Protein AF-A0A0V0GYQ1-F1 (afdb_monomer)

Mean predicted aligned error: 18.3 Å

Foldseek 3Di:
DDDDDDDDDDDDPPDPPPCPVVVVVVVVVVVVVVVVVVVVVVVVVVVVVVVVVVVVVVVVVVVVVVVVLVVVLVVVLVVLVVVLVVFDPPDPSVVSVVLNPDRDDPVSVVVVLVSCCVGPVVVNVVVVD

Sequence (129 aa):
MPLVQIANGGDPPCHPCSDCGGCIHNQFLESELEKWYQNRVLEDELHARDITIKDLRFTTEMLRLQREIERKDKELAYLVTELAKYMPCEIDKKELAEIAKGPFTKEYTKQVDEIVKKHFPEIASFMKS

pLDDT: mean 71.88, std 16.13, range [33.91, 95.25]

Secondary structure (DSSP, 8-state):
-----------------TTHHHHHHHHHHHHHHHHHHHHHHHHHHHHHHHHHHHHHHHHHHHHHHHHHHHHHHHHHHHHHHHHHHSS-TTS-HHHHHHHTTS---HHHHHHHHHHHHH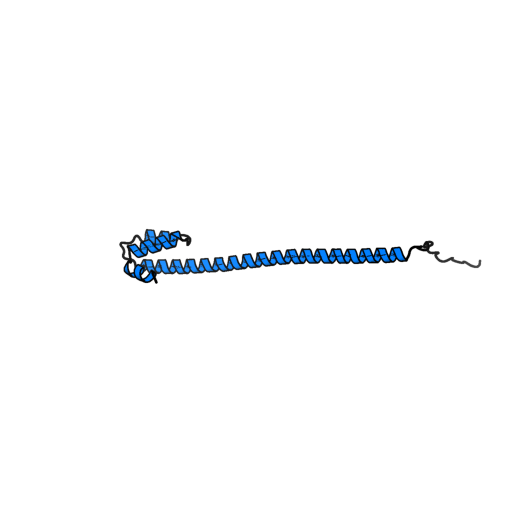H-HHHHHHTT-

Solvent-accessible surface area (backbone atoms only — not comparable to full-atom values): 7751 Å² total; per-residue (Å²): 136,88,80,90,79,83,81,72,86,76,73,77,84,75,70,79,66,92,48,60,67,58,55,53,51,51,55,48,52,52,51,52,49,50,50,52,51,54,52,50,53,52,52,53,52,50,51,54,50,52,53,52,52,52,53,52,51,53,53,51,50,51,53,53,50,50,55,50,50,56,52,51,53,52,52,47,45,49,51,54,55,55,52,60,70,76,50,64,90,88,54,63,65,64,62,55,55,56,54,65,71,54,78,94,42,79,66,50,57,50,54,53,51,49,51,40,42,74,74,36,54,75,61,46,62,64,71,75,113

Structure (mmCIF, N/CA/C/O backbone):
data_AF-A0A0V0GYQ1-F1
#
_entry.id   AF-A0A0V0GYQ1-F1
#
loop_
_atom_site.group_PDB
_atom_site.id
_atom_site.type_symbol
_atom_site.label_atom_id
_atom_site.label_alt_id
_atom_site.label_comp_id
_atom_site.label_asym_id
_atom_site.label_entity_id
_atom_site.label_seq_id
_atom_site.pdbx_PDB_ins_code
_atom_site.Cartn_x
_atom_site.Cartn_y
_atom_site.Cartn_z
_atom_site.occupancy
_atom_site.B_iso_or_equiv
_atom_site.auth_seq_id
_atom_site.auth_comp_id
_atom_site.auth_asym_id
_atom_site.auth_atom_id
_atom_site.pdbx_PDB_model_num
ATOM 1 N N . MET A 1 1 ? 84.607 16.576 -49.763 1.00 44.72 1 MET A N 1
ATOM 2 C CA . MET A 1 1 ? 83.529 17.499 -49.325 1.00 44.72 1 MET A CA 1
ATOM 3 C C . MET A 1 1 ? 83.408 18.580 -50.387 1.00 44.72 1 MET A C 1
ATOM 5 O O . MET A 1 1 ? 84.482 18.997 -50.811 1.00 44.72 1 MET A O 1
ATOM 9 N N . PRO A 1 2 ? 82.221 19.012 -50.865 1.00 43.97 2 PRO A N 1
ATOM 10 C CA . PRO A 1 2 ? 80.864 19.044 -50.265 1.00 43.97 2 PRO A CA 1
ATOM 11 C C . PRO A 1 2 ? 79.860 18.170 -51.076 1.00 43.97 2 PRO A C 1
ATOM 13 O O . PRO A 1 2 ? 80.302 17.503 -51.999 1.00 43.97 2 PRO A O 1
ATOM 16 N N . LEU A 1 3 ? 78.544 18.049 -50.860 1.00 34.84 3 LEU A N 1
ATOM 17 C CA . LEU A 1 3 ? 77.549 18.541 -49.898 1.00 34.84 3 LEU A CA 1
ATOM 18 C C . LEU A 1 3 ? 76.420 17.486 -49.878 1.00 34.84 3 LEU A C 1
ATOM 20 O O . LEU A 1 3 ? 76.067 16.915 -50.907 1.00 34.84 3 LEU A O 1
ATOM 24 N N . VAL A 1 4 ? 75.880 17.237 -48.693 1.00 44.91 4 VAL A N 1
ATOM 25 C CA . VAL A 1 4 ? 74.763 16.334 -48.409 1.00 44.91 4 VAL A CA 1
ATOM 26 C C . VAL A 1 4 ? 73.468 16.858 -49.049 1.00 44.91 4 VAL A C 1
ATOM 28 O O . VAL A 1 4 ? 73.110 18.011 -48.828 1.00 44.91 4 VAL A O 1
ATOM 31 N N . GLN A 1 5 ? 72.731 16.004 -49.768 1.00 40.34 5 GLN A N 1
ATOM 32 C CA . GLN A 1 5 ? 71.291 16.176 -49.993 1.00 40.34 5 GLN A CA 1
ATOM 33 C C . GLN A 1 5 ? 70.552 15.069 -49.240 1.00 40.34 5 GLN A C 1
ATOM 35 O O . GLN A 1 5 ? 70.568 13.904 -49.628 1.00 40.34 5 GLN A O 1
ATOM 40 N N . ILE A 1 6 ? 69.938 15.456 -48.124 1.00 43.62 6 ILE A N 1
ATOM 41 C CA . ILE A 1 6 ? 68.944 14.660 -47.407 1.00 43.62 6 ILE A CA 1
ATOM 42 C C . ILE A 1 6 ? 67.667 14.727 -48.248 1.00 43.62 6 ILE A C 1
ATOM 44 O O . ILE A 1 6 ? 67.037 15.781 -48.339 1.00 43.62 6 ILE A O 1
ATOM 48 N N . ALA A 1 7 ? 67.314 13.619 -48.898 1.00 41.41 7 ALA A N 1
ATOM 49 C CA . ALA A 1 7 ? 65.988 13.452 -49.471 1.00 41.41 7 ALA A CA 1
ATOM 50 C C . ALA A 1 7 ? 65.012 13.195 -48.317 1.00 41.41 7 ALA A C 1
ATOM 52 O O . ALA A 1 7 ? 65.074 12.167 -47.642 1.00 41.41 7 ALA A O 1
ATOM 53 N N . ASN A 1 8 ? 64.182 14.203 -48.060 1.00 40.09 8 ASN A N 1
ATOM 54 C CA . ASN A 1 8 ? 63.099 14.184 -47.090 1.00 40.09 8 ASN A CA 1
ATOM 55 C C . ASN A 1 8 ? 62.117 13.037 -47.354 1.00 40.09 8 ASN A C 1
ATOM 57 O O . ASN A 1 8 ? 61.961 12.588 -48.490 1.00 40.09 8 ASN A O 1
ATOM 61 N N . GLY A 1 9 ? 61.464 12.608 -46.271 1.00 41.94 9 GLY A N 1
ATOM 62 C CA . GLY A 1 9 ? 60.480 11.535 -46.220 1.00 41.94 9 GLY A CA 1
ATOM 63 C C . GLY A 1 9 ? 59.507 11.548 -47.393 1.00 41.94 9 GLY A C 1
ATOM 64 O O . GLY A 1 9 ? 58.750 12.496 -47.582 1.00 41.94 9 GLY A O 1
ATOM 65 N N . GLY A 1 10 ? 59.541 10.468 -48.167 1.00 33.91 10 GLY A N 1
ATOM 66 C CA . GLY A 1 10 ? 58.423 10.085 -49.008 1.00 33.91 10 GLY A CA 1
ATOM 67 C C . GLY A 1 10 ? 57.434 9.338 -48.131 1.00 33.91 10 GLY A C 1
ATOM 68 O O . GLY A 1 10 ? 57.748 8.244 -47.659 1.00 33.91 10 GLY A O 1
ATOM 69 N N . ASP A 1 11 ? 56.274 9.946 -47.898 1.00 48.91 11 ASP A N 1
ATOM 70 C CA . ASP A 1 11 ? 55.076 9.246 -47.445 1.00 48.91 11 ASP A CA 1
ATOM 71 C C . ASP A 1 11 ? 54.916 7.919 -48.213 1.00 48.91 11 ASP A C 1
ATOM 73 O O . ASP A 1 11 ? 55.248 7.857 -49.407 1.00 48.91 11 ASP A O 1
ATOM 77 N N . PRO A 1 12 ? 54.408 6.845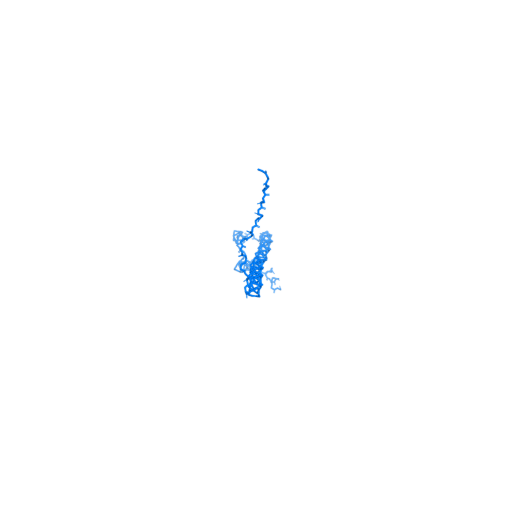 -47.576 1.00 53.00 12 PRO A N 1
ATOM 78 C CA . PRO A 1 12 ? 54.041 5.659 -48.330 1.00 53.00 12 PRO A CA 1
ATOM 79 C C . PRO A 1 12 ? 53.043 6.089 -49.411 1.00 53.00 12 PRO A C 1
ATOM 81 O O . PRO A 1 12 ? 52.172 6.911 -49.118 1.00 53.00 12 PRO A O 1
ATOM 84 N N . PRO A 1 13 ? 53.147 5.568 -50.647 1.00 51.66 13 PRO A N 1
ATOM 85 C CA . PRO A 1 13 ? 52.237 5.936 -51.714 1.00 51.66 13 PRO A CA 1
ATOM 86 C C . PRO A 1 13 ? 50.821 5.576 -51.273 1.00 51.66 13 PRO A C 1
ATOM 88 O O . PRO A 1 13 ? 50.424 4.411 -51.265 1.00 51.66 13 PRO A O 1
ATOM 91 N N . CYS A 1 14 ? 50.067 6.593 -50.871 1.00 46.91 14 CYS A N 1
ATOM 92 C CA . CYS A 1 14 ? 48.635 6.523 -50.711 1.00 46.91 14 CYS A CA 1
ATOM 93 C C . CYS A 1 14 ? 48.088 6.157 -52.088 1.00 46.91 14 CYS A C 1
ATOM 95 O O . CYS A 1 14 ? 48.064 6.973 -53.010 1.00 46.91 14 CYS A O 1
ATOM 97 N N . HIS A 1 15 ? 47.728 4.881 -52.255 1.00 47.84 15 HIS A N 1
ATOM 98 C CA . HIS A 1 15 ? 46.965 4.443 -53.410 1.00 47.84 15 HIS A CA 1
ATOM 99 C C . HIS A 1 15 ? 45.798 5.419 -53.589 1.00 47.84 15 HIS A C 1
ATOM 101 O O . HIS A 1 15 ? 45.116 5.714 -52.601 1.00 47.84 15 HIS A O 1
ATOM 107 N N . PRO A 1 16 ? 45.575 5.959 -54.801 1.00 49.53 16 PRO A N 1
ATOM 108 C CA . PRO A 1 16 ? 44.418 6.796 -55.038 1.00 49.53 16 PRO A CA 1
ATOM 109 C C . PRO A 1 16 ? 43.211 5.920 -54.731 1.00 49.53 16 PRO A C 1
ATOM 111 O O . PRO A 1 16 ? 42.983 4.908 -55.395 1.00 49.53 16 PRO A O 1
ATOM 114 N N . CYS A 1 17 ? 42.506 6.254 -53.653 1.00 55.12 17 CYS A N 1
ATOM 115 C CA . CYS A 1 17 ? 41.284 5.577 -53.277 1.00 55.12 17 CYS A CA 1
ATOM 116 C C . CYS A 1 17 ? 40.325 5.803 -54.448 1.00 55.12 17 CYS A C 1
ATOM 118 O O . CYS A 1 17 ? 39.765 6.883 -54.591 1.00 55.12 17 CYS A O 1
ATOM 120 N N . SER A 1 18 ? 40.201 4.824 -55.347 1.00 53.03 18 SER A N 1
ATOM 121 C CA . SER A 1 18 ? 39.389 4.931 -56.566 1.00 53.03 18 SER A CA 1
ATOM 122 C C . SER A 1 18 ? 37.885 4.985 -56.259 1.00 53.03 18 SER A C 1
ATOM 124 O O . SER A 1 18 ? 37.072 4.937 -57.178 1.00 53.03 18 SER A O 1
ATOM 126 N N . ASP A 1 19 ? 37.525 5.074 -54.976 1.00 55.84 19 ASP A N 1
ATOM 127 C CA . ASP A 1 19 ? 36.165 5.023 -54.470 1.00 55.84 19 ASP A CA 1
ATOM 128 C C . ASP A 1 19 ? 35.986 5.923 -53.229 1.00 55.84 19 ASP A C 1
ATOM 130 O O . ASP A 1 19 ? 35.411 5.538 -52.208 1.00 55.84 19 ASP A O 1
ATOM 134 N N . CYS A 1 20 ? 36.498 7.161 -53.296 1.00 55.72 20 CYS A N 1
ATOM 135 C CA . CYS A 1 20 ? 36.325 8.172 -52.240 1.00 55.72 20 CYS A CA 1
ATOM 136 C C . CYS A 1 20 ? 34.847 8.342 -51.830 1.00 55.72 20 CYS A C 1
ATOM 138 O O . CYS A 1 20 ? 34.553 8.625 -50.670 1.00 55.72 20 CYS A O 1
ATOM 140 N N . GLY A 1 21 ? 33.921 8.159 -52.783 1.00 56.16 21 GLY A N 1
ATOM 141 C CA . GLY A 1 21 ? 32.476 8.188 -52.552 1.00 56.16 21 GLY A CA 1
ATOM 142 C C . GLY A 1 21 ? 31.980 7.021 -51.694 1.00 56.16 21 GLY A C 1
ATOM 143 O O . GLY A 1 21 ? 31.189 7.245 -50.781 1.00 56.16 21 GLY A O 1
ATOM 144 N N . GLY A 1 22 ? 32.496 5.807 -51.918 1.00 57.41 22 GLY A N 1
ATOM 145 C CA . GLY A 1 22 ? 32.216 4.636 -51.083 1.00 57.41 22 GL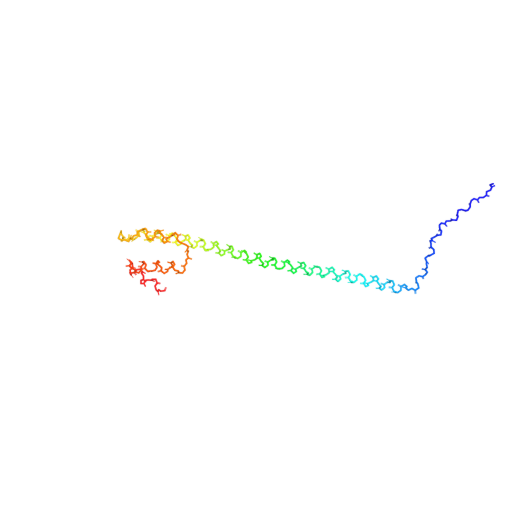Y A CA 1
ATOM 146 C C . GLY A 1 22 ? 32.749 4.775 -49.653 1.00 57.41 22 GLY A C 1
ATOM 147 O O . GLY A 1 22 ? 32.037 4.460 -48.702 1.00 57.41 22 GLY A O 1
ATOM 148 N N . CYS A 1 23 ? 33.956 5.327 -49.469 1.00 59.78 23 CYS A N 1
ATOM 149 C CA . CYS A 1 23 ? 34.515 5.574 -48.131 1.00 59.78 23 CYS A CA 1
ATOM 150 C C . CYS A 1 23 ? 33.705 6.595 -47.315 1.00 59.78 23 CYS A C 1
ATOM 152 O O . CYS A 1 23 ? 33.441 6.356 -46.138 1.00 59.78 23 CYS A O 1
ATOM 154 N N . ILE A 1 24 ? 33.284 7.710 -47.922 1.00 60.09 24 ILE A N 1
ATOM 155 C CA . ILE A 1 24 ? 32.467 8.729 -47.238 1.00 60.09 24 ILE A CA 1
ATOM 156 C C . ILE A 1 24 ? 31.064 8.182 -46.932 1.00 60.09 24 ILE A C 1
ATOM 158 O O . ILE A 1 24 ? 30.525 8.434 -45.855 1.00 60.09 24 ILE A O 1
ATOM 162 N N . HIS A 1 25 ? 30.482 7.403 -47.849 1.00 59.75 25 HIS A N 1
ATOM 163 C CA . HIS A 1 25 ? 29.175 6.781 -47.646 1.00 59.75 25 HIS A CA 1
ATOM 164 C C . HIS A 1 25 ? 29.195 5.748 -46.511 1.00 59.75 25 HIS A C 1
ATOM 166 O O . HIS A 1 25 ? 28.311 5.772 -45.658 1.00 59.75 25 HIS A O 1
ATOM 172 N N . ASN A 1 26 ? 30.230 4.905 -46.440 1.00 68.62 26 ASN A N 1
ATOM 173 C CA . ASN A 1 26 ? 30.381 3.933 -45.355 1.00 68.62 26 ASN A CA 1
ATOM 174 C C . ASN A 1 26 ? 30.586 4.614 -43.995 1.00 68.62 26 ASN A C 1
ATOM 176 O O . ASN A 1 26 ? 29.920 4.240 -43.038 1.00 68.62 26 ASN A O 1
ATOM 180 N N . GLN A 1 27 ? 31.402 5.672 -43.912 1.00 68.62 27 GLN A N 1
ATOM 181 C CA . GLN A 1 27 ? 31.565 6.436 -42.665 1.00 68.62 27 GLN A CA 1
ATOM 182 C C . GLN A 1 27 ? 30.271 7.131 -42.220 1.00 68.62 27 GLN A C 1
ATOM 184 O O . GLN A 1 27 ? 29.974 7.200 -41.027 1.00 68.62 27 GLN A O 1
ATOM 189 N N . PHE A 1 28 ? 29.480 7.644 -43.166 1.00 75.00 28 PHE A N 1
ATOM 190 C CA . PHE A 1 28 ? 28.179 8.232 -42.858 1.00 75.00 28 PHE A CA 1
ATOM 191 C C . PHE A 1 28 ? 27.199 7.180 -42.325 1.00 75.00 28 PHE A C 1
ATOM 193 O O . PHE A 1 28 ? 26.563 7.407 -41.300 1.00 75.00 28 PHE A O 1
ATOM 200 N N . LEU A 1 29 ? 27.113 6.015 -42.975 1.00 75.56 29 LEU A N 1
ATOM 201 C CA . LEU A 1 29 ? 26.257 4.914 -42.530 1.00 75.56 29 LEU A CA 1
ATOM 202 C C . LEU A 1 29 ? 26.666 4.378 -41.153 1.00 75.56 29 LEU A C 1
ATOM 204 O O . LEU A 1 29 ? 25.796 4.133 -40.323 1.00 75.56 29 LEU A O 1
ATOM 208 N N . GLU A 1 30 ? 27.966 4.245 -40.888 1.00 79.31 30 GLU A N 1
ATOM 209 C CA . GLU A 1 30 ? 28.487 3.870 -39.569 1.00 79.31 30 GLU A CA 1
ATOM 210 C C . GLU A 1 30 ? 28.104 4.906 -38.501 1.00 79.31 30 GLU A C 1
ATOM 212 O O . GLU A 1 30 ? 27.659 4.535 -37.416 1.00 79.31 30 GLU A O 1
ATOM 217 N N . SER A 1 31 ? 28.182 6.204 -38.817 1.00 83.38 31 SER A N 1
ATOM 218 C CA . SER A 1 31 ? 27.778 7.274 -37.896 1.00 83.38 31 SER A CA 1
ATOM 219 C C . SER A 1 31 ? 26.271 7.292 -37.621 1.00 83.38 31 SER A C 1
ATOM 221 O O . SER A 1 31 ? 25.861 7.479 -36.476 1.00 83.38 31 SER A O 1
ATOM 223 N N . GLU A 1 32 ? 25.433 7.095 -38.639 1.00 88.62 32 GLU A N 1
ATOM 224 C CA . GLU A 1 32 ? 23.978 7.034 -38.462 1.00 88.62 32 GLU A CA 1
ATOM 225 C C . GLU A 1 32 ? 23.548 5.766 -37.712 1.00 88.62 32 GLU A C 1
ATOM 227 O O . GLU A 1 32 ? 22.638 5.823 -36.883 1.00 88.62 32 GLU A O 1
ATOM 232 N N . LEU A 1 33 ? 24.234 4.639 -37.928 1.00 85.88 33 LEU A N 1
ATOM 233 C CA . LEU A 1 33 ? 24.002 3.403 -37.182 1.00 85.88 33 LEU A CA 1
ATOM 234 C C . LEU A 1 33 ? 24.387 3.550 -35.705 1.00 85.88 33 LEU A C 1
ATOM 236 O O . LEU A 1 33 ? 23.628 3.126 -34.835 1.00 85.88 33 LEU A O 1
ATOM 240 N N . GLU A 1 34 ? 25.522 4.191 -35.417 1.00 90.00 34 GLU A N 1
ATOM 241 C CA . GLU A 1 34 ? 25.959 4.503 -34.053 1.00 90.00 34 GLU A CA 1
ATOM 242 C C . GLU A 1 34 ? 24.931 5.399 -33.342 1.00 90.00 34 GLU A C 1
ATOM 244 O O . GLU A 1 34 ? 24.504 5.093 -32.229 1.00 90.00 34 GLU A O 1
ATOM 249 N N . LYS A 1 35 ? 24.443 6.458 -34.006 1.00 88.88 35 LYS A N 1
ATOM 250 C CA . LYS A 1 35 ? 23.376 7.322 -33.465 1.00 88.88 35 LYS A CA 1
ATOM 251 C C . LYS A 1 35 ? 22.083 6.552 -33.218 1.00 88.88 35 LYS A C 1
ATOM 253 O O . LYS A 1 35 ? 21.444 6.741 -32.185 1.00 88.88 35 LYS A O 1
ATOM 258 N N . TRP A 1 36 ? 21.685 5.690 -34.153 1.00 86.94 36 TRP A N 1
ATOM 259 C CA . TRP A 1 36 ? 20.496 4.856 -33.998 1.00 86.94 36 TRP A CA 1
ATOM 260 C C . TRP A 1 36 ? 20.627 3.914 -32.795 1.00 86.94 36 TRP A C 1
ATOM 262 O O . TRP A 1 36 ? 19.701 3.817 -31.990 1.00 86.94 36 TRP A O 1
ATOM 272 N N . TYR A 1 37 ? 21.790 3.278 -32.628 1.00 87.06 37 TYR A N 1
ATOM 273 C CA . TYR A 1 37 ? 22.063 2.402 -31.491 1.00 87.06 37 TYR A CA 1
ATOM 274 C C . TYR A 1 37 ? 22.028 3.170 -30.165 1.00 87.06 37 TYR A C 1
ATOM 276 O O . TYR A 1 37 ? 21.349 2.748 -29.231 1.00 87.06 37 TYR A O 1
ATOM 284 N N . GLN A 1 38 ? 22.682 4.333 -30.097 1.00 85.62 38 GLN A N 1
ATOM 285 C CA . GLN A 1 38 ? 22.672 5.193 -28.910 1.00 85.62 38 GLN A CA 1
ATOM 286 C C . GLN A 1 38 ? 21.257 5.648 -28.537 1.00 85.62 38 GLN A C 1
ATOM 288 O O . GLN A 1 38 ? 20.880 5.582 -27.368 1.00 85.62 38 GLN A O 1
ATOM 293 N N . ASN A 1 39 ? 20.443 6.045 -29.518 1.00 89.75 39 ASN A N 1
ATOM 294 C CA . ASN A 1 39 ? 19.051 6.429 -29.276 1.00 89.75 39 ASN A CA 1
ATOM 295 C C . ASN A 1 39 ? 18.226 5.264 -28.722 1.00 89.75 39 ASN A C 1
ATOM 297 O O . ASN A 1 39 ? 17.461 5.452 -27.780 1.00 89.75 39 ASN A O 1
ATOM 301 N N . ARG A 1 40 ? 18.420 4.053 -29.253 1.00 86.06 40 ARG A N 1
ATOM 302 C CA . ARG A 1 40 ? 17.713 2.864 -28.772 1.00 86.06 40 ARG A CA 1
ATOM 303 C C . ARG A 1 40 ? 18.088 2.513 -27.331 1.00 86.06 40 ARG A C 1
ATOM 305 O O . ARG A 1 40 ? 17.209 2.213 -26.532 1.00 86.06 40 ARG A O 1
ATOM 312 N N . VAL A 1 41 ? 19.373 2.607 -26.982 1.00 88.88 41 VAL A N 1
ATOM 313 C CA . VAL A 1 41 ? 19.839 2.405 -25.599 1.00 88.88 41 VAL A CA 1
ATOM 314 C C . VAL A 1 41 ? 19.193 3.424 -24.655 1.00 88.88 41 VAL A C 1
ATOM 316 O O . VAL A 1 41 ? 18.713 3.050 -23.588 1.00 88.88 41 VAL A O 1
ATOM 319 N N . LEU A 1 42 ? 19.117 4.698 -25.055 1.00 89.12 42 LEU A N 1
ATOM 320 C CA . LEU A 1 42 ? 18.457 5.737 -24.259 1.00 89.12 42 LEU A CA 1
ATOM 321 C C . LEU A 1 42 ? 16.952 5.480 -24.087 1.00 89.12 42 LEU A C 1
ATOM 323 O O . LEU A 1 42 ? 16.420 5.700 -23.000 1.00 89.12 42 LEU A O 1
ATOM 327 N N . GLU A 1 43 ? 16.262 5.008 -25.127 1.00 89.12 43 GLU A N 1
ATOM 328 C CA . GLU A 1 43 ? 14.846 4.628 -25.047 1.00 89.12 43 GLU A CA 1
ATOM 329 C C . GLU A 1 43 ? 14.619 3.459 -24.080 1.00 89.12 43 GLU A C 1
ATOM 331 O O . GLU A 1 43 ? 13.727 3.534 -23.229 1.00 89.12 43 GLU A O 1
ATOM 336 N N . ASP A 1 44 ? 15.456 2.422 -24.148 1.00 88.56 44 ASP A N 1
ATOM 337 C CA . ASP A 1 44 ? 15.387 1.268 -23.247 1.00 88.56 44 ASP A CA 1
ATOM 338 C C . ASP A 1 44 ? 15.661 1.682 -21.786 1.00 88.56 44 ASP A C 1
ATOM 340 O O . ASP A 1 44 ? 14.938 1.279 -20.867 1.00 88.56 44 ASP A O 1
ATOM 344 N N . GLU A 1 45 ? 16.651 2.553 -21.550 1.00 90.56 45 GLU A N 1
ATOM 345 C CA . GLU A 1 45 ? 16.942 3.107 -20.222 1.00 90.56 45 GLU A CA 1
ATOM 346 C C . GLU A 1 45 ? 15.789 3.960 -19.676 1.00 90.56 45 GLU A C 1
ATOM 348 O O . GLU A 1 45 ? 15.441 3.863 -18.492 1.00 90.56 45 GLU A O 1
ATOM 353 N N . LEU A 1 46 ? 15.174 4.796 -20.519 1.00 89.62 46 LEU A N 1
ATOM 354 C CA . LEU A 1 46 ? 14.007 5.596 -20.145 1.00 89.62 46 LEU A CA 1
ATOM 355 C C . LEU A 1 46 ? 12.817 4.705 -19.790 1.00 89.62 46 LEU A C 1
ATOM 357 O O . LEU A 1 46 ? 12.150 4.952 -18.783 1.00 89.62 46 LEU A O 1
ATOM 361 N N . HIS A 1 47 ? 12.579 3.649 -20.568 1.00 89.06 47 HIS A N 1
ATOM 362 C CA . HIS A 1 47 ? 11.510 2.696 -20.300 1.00 89.06 47 HIS A CA 1
ATOM 363 C C . HIS A 1 47 ? 11.717 1.965 -18.965 1.00 89.06 47 HIS A C 1
ATOM 365 O O . HIS A 1 47 ? 10.798 1.895 -18.146 1.00 89.06 47 HIS A O 1
ATOM 371 N N . ALA A 1 48 ? 12.939 1.498 -18.687 1.00 87.88 48 ALA A N 1
ATOM 372 C CA . ALA A 1 48 ? 13.279 0.856 -17.417 1.00 87.88 48 ALA A CA 1
ATOM 373 C C . ALA A 1 48 ? 13.084 1.796 -16.210 1.00 87.88 48 ALA A C 1
ATOM 375 O O . ALA A 1 48 ? 12.580 1.387 -15.155 1.00 87.88 48 ALA A O 1
ATOM 376 N N . ARG A 1 49 ? 13.432 3.082 -16.361 1.00 89.12 49 ARG A N 1
ATOM 377 C CA . ARG A 1 49 ? 13.188 4.101 -15.328 1.00 89.12 49 ARG A CA 1
ATOM 378 C C . ARG A 1 49 ? 11.698 4.355 -15.104 1.00 89.12 49 ARG A C 1
ATOM 380 O O . ARG A 1 49 ? 11.295 4.492 -13.951 1.00 89.12 49 ARG A O 1
ATOM 387 N N . ASP A 1 50 ? 10.879 4.384 -16.154 1.00 91.25 50 ASP A N 1
ATOM 388 C CA . ASP A 1 50 ? 9.428 4.580 -16.026 1.00 91.25 50 ASP A CA 1
ATOM 389 C C . ASP A 1 50 ? 8.755 3.426 -15.262 1.00 91.25 50 ASP A C 1
ATOM 391 O O . ASP A 1 50 ? 7.935 3.666 -14.372 1.00 91.25 50 ASP A O 1
ATOM 395 N N . ILE A 1 51 ? 9.163 2.177 -15.528 1.00 87.06 51 ILE A N 1
ATOM 396 C CA . ILE A 1 51 ? 8.725 1.001 -14.753 1.00 87.06 51 ILE A CA 1
ATOM 397 C C . ILE A 1 51 ? 9.096 1.175 -13.275 1.00 87.06 51 ILE A C 1
ATOM 399 O O . ILE A 1 51 ? 8.235 1.085 -12.401 1.00 87.06 51 ILE A O 1
ATOM 403 N N . THR A 1 52 ? 10.352 1.533 -12.998 1.00 91.25 52 THR A N 1
ATOM 404 C CA . THR A 1 52 ? 10.839 1.735 -11.624 1.00 91.25 52 THR A CA 1
ATOM 405 C C . THR A 1 52 ? 10.049 2.830 -10.893 1.00 91.25 52 THR A C 1
ATOM 407 O O . THR A 1 52 ? 9.693 2.680 -9.725 1.00 91.25 52 THR A O 1
ATOM 410 N N . ILE A 1 53 ? 9.729 3.938 -11.570 1.00 91.19 53 ILE A N 1
ATOM 411 C CA . ILE A 1 53 ? 8.928 5.028 -10.994 1.00 91.19 53 ILE A CA 1
ATOM 412 C C . ILE A 1 53 ? 7.510 4.552 -10.665 1.00 91.19 53 ILE A C 1
ATOM 414 O O . ILE A 1 53 ? 6.978 4.912 -9.610 1.00 91.19 53 ILE A O 1
ATOM 418 N N . LYS A 1 54 ? 6.887 3.755 -11.539 1.00 89.81 54 LYS A N 1
ATOM 419 C CA . LYS A 1 54 ? 5.555 3.185 -11.291 1.00 89.81 54 LYS A CA 1
ATOM 420 C C . LYS A 1 54 ? 5.559 2.272 -10.066 1.00 89.81 54 LYS A C 1
ATOM 422 O O . LYS A 1 54 ? 4.703 2.446 -9.196 1.00 89.81 54 LYS A O 1
ATOM 427 N N . ASP A 1 55 ? 6.556 1.402 -9.939 1.00 90.50 55 ASP A N 1
ATOM 428 C CA . ASP A 1 55 ? 6.696 0.493 -8.794 1.00 90.50 55 ASP A CA 1
ATOM 429 C C . ASP A 1 55 ? 6.924 1.250 -7.478 1.00 90.50 55 ASP A C 1
ATOM 431 O O . ASP A 1 55 ? 6.313 0.943 -6.447 1.00 90.50 55 ASP A O 1
ATOM 435 N N . LEU A 1 56 ? 7.745 2.306 -7.505 1.00 92.38 56 LEU A N 1
ATOM 436 C CA . LEU A 1 56 ? 7.970 3.171 -6.344 1.00 92.38 56 LEU A CA 1
ATOM 437 C C . LEU A 1 56 ? 6.700 3.919 -5.928 1.00 92.38 56 LEU A C 1
ATOM 439 O O . LEU A 1 56 ? 6.413 4.022 -4.731 1.00 92.38 56 LEU A O 1
ATOM 443 N N . ARG A 1 57 ? 5.913 4.420 -6.889 1.00 91.81 57 ARG A N 1
ATOM 444 C CA . ARG A 1 57 ? 4.623 5.071 -6.609 1.00 91.81 57 ARG A CA 1
ATOM 445 C C . ARG A 1 57 ? 3.638 4.095 -5.977 1.00 91.81 57 ARG A C 1
ATOM 447 O O . ARG A 1 57 ? 3.031 4.436 -4.965 1.00 91.81 57 ARG A O 1
ATOM 454 N N . PHE A 1 58 ? 3.527 2.887 -6.526 1.00 91.19 58 PHE A N 1
ATOM 455 C CA . PHE A 1 58 ? 2.673 1.839 -5.969 1.00 91.19 58 PHE A CA 1
ATOM 456 C C . PHE A 1 58 ? 3.075 1.492 -4.530 1.00 91.19 58 PHE A C 1
ATOM 458 O O . PHE A 1 58 ? 2.243 1.519 -3.626 1.00 91.19 58 PHE A O 1
ATOM 465 N N . THR A 1 59 ? 4.367 1.256 -4.293 1.00 92.12 59 THR A N 1
ATOM 466 C CA . THR A 1 59 ? 4.896 0.933 -2.958 1.00 92.12 59 THR A CA 1
ATOM 467 C C . THR A 1 59 ? 4.642 2.063 -1.960 1.00 92.12 59 THR A C 1
ATOM 469 O O . THR A 1 59 ? 4.247 1.821 -0.820 1.00 92.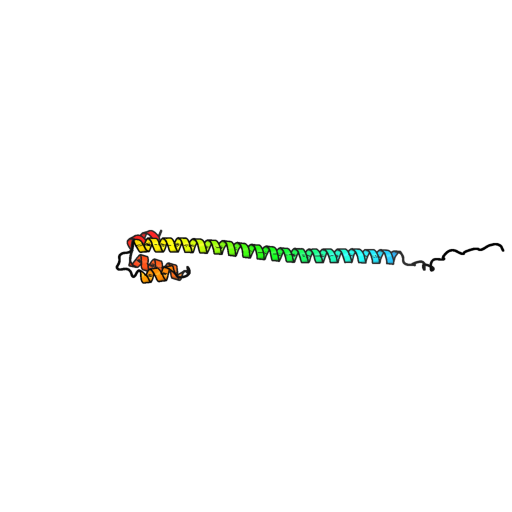12 59 THR A O 1
ATOM 472 N N . THR A 1 60 ? 4.821 3.314 -2.389 1.00 91.88 60 THR A N 1
ATOM 473 C CA . THR A 1 60 ? 4.572 4.490 -1.545 1.00 91.88 60 THR A CA 1
ATOM 474 C C . THR A 1 60 ? 3.101 4.593 -1.143 1.00 91.88 60 THR A C 1
ATOM 476 O O . THR A 1 60 ? 2.805 4.847 0.025 1.00 91.88 60 THR A O 1
ATOM 479 N N . GLU A 1 61 ? 2.178 4.358 -2.077 1.00 93.25 61 GLU A N 1
ATOM 480 C CA . GLU A 1 61 ? 0.744 4.395 -1.787 1.00 93.25 61 GLU A CA 1
ATOM 481 C C . GLU A 1 61 ? 0.327 3.255 -0.850 1.00 93.25 61 GLU A C 1
ATOM 483 O O . GLU A 1 61 ? -0.410 3.484 0.108 1.00 93.25 61 GLU A O 1
ATOM 488 N N . MET A 1 62 ? 0.881 2.054 -1.038 1.00 92.00 62 MET A N 1
ATOM 489 C CA . MET A 1 62 ? 0.667 0.932 -0.120 1.00 92.00 62 MET A CA 1
ATOM 490 C C . MET A 1 62 ? 1.136 1.253 1.305 1.00 92.00 62 MET A C 1
ATOM 492 O O . MET A 1 62 ? 0.399 1.015 2.261 1.00 92.00 62 MET A O 1
ATOM 496 N N . LEU A 1 63 ? 2.316 1.863 1.465 1.00 92.38 63 LEU A N 1
ATOM 497 C CA . LEU A 1 63 ? 2.813 2.300 2.775 1.00 92.38 63 LEU A CA 1
ATOM 498 C C . LEU A 1 63 ? 1.932 3.392 3.399 1.00 92.38 63 LEU A C 1
ATOM 500 O O . LEU A 1 63 ? 1.724 3.403 4.616 1.00 92.38 63 LEU A O 1
ATOM 504 N N . ARG A 1 64 ? 1.403 4.316 2.586 1.00 95.25 64 ARG A N 1
ATOM 505 C CA . ARG A 1 64 ? 0.467 5.352 3.046 1.00 95.25 64 ARG A CA 1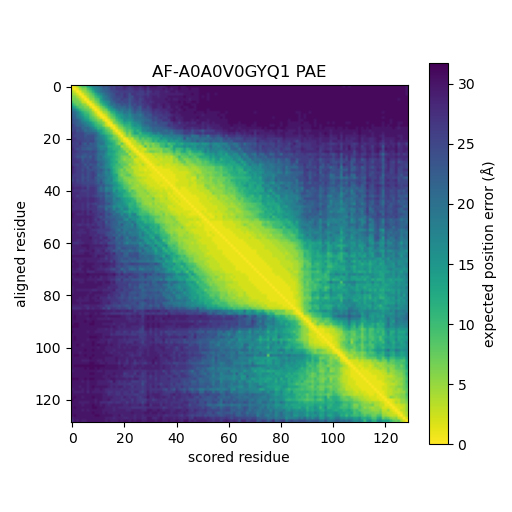
ATOM 506 C C . ARG A 1 64 ? -0.814 4.722 3.594 1.00 95.25 64 ARG A C 1
ATOM 508 O O . ARG A 1 64 ? -1.225 5.071 4.701 1.00 95.25 64 ARG A O 1
ATOM 515 N N . LEU A 1 65 ? -1.404 3.789 2.847 1.00 93.75 65 LEU A N 1
ATOM 516 C CA . LEU A 1 65 ? -2.608 3.060 3.246 1.00 93.75 65 LEU A CA 1
ATOM 517 C C . LEU A 1 65 ? -2.369 2.217 4.502 1.00 93.75 65 LEU A C 1
ATOM 519 O O . LEU A 1 65 ? -3.190 2.243 5.414 1.00 93.75 65 LEU A O 1
ATOM 523 N N . GLN A 1 66 ? -1.221 1.545 4.610 1.00 91.88 66 GLN A N 1
ATOM 524 C CA . GLN A 1 66 ? -0.871 0.763 5.797 1.00 91.88 66 GLN A CA 1
ATOM 525 C C . GLN A 1 66 ? -0.829 1.629 7.065 1.00 91.88 66 GLN A C 1
ATOM 527 O O . GLN A 1 66 ? -1.424 1.273 8.079 1.00 91.88 66 GLN A O 1
ATOM 532 N N . ARG A 1 67 ? -0.215 2.817 7.000 1.00 91.19 67 ARG A N 1
ATOM 533 C CA . ARG A 1 67 ? -0.220 3.771 8.126 1.00 91.19 67 ARG A CA 1
ATOM 534 C C . ARG A 1 67 ? -1.620 4.280 8.465 1.00 91.19 67 ARG A C 1
ATOM 536 O O . ARG A 1 67 ? -1.891 4.651 9.606 1.00 91.19 67 ARG A O 1
ATOM 543 N N . GLU A 1 68 ? -2.504 4.387 7.479 1.00 93.12 68 GLU A N 1
ATOM 544 C CA . GLU A 1 68 ? -3.893 4.785 7.697 1.00 93.12 68 GLU A CA 1
ATOM 545 C C . GLU A 1 68 ? -4.688 3.691 8.416 1.00 93.12 68 GLU A C 1
ATOM 547 O O . GLU A 1 68 ? -5.371 4.001 9.392 1.00 93.12 68 GLU A O 1
ATOM 552 N N . ILE A 1 69 ? -4.502 2.428 8.019 1.00 87.25 69 ILE A N 1
ATOM 553 C CA . ILE A 1 69 ? -5.058 1.256 8.708 1.00 87.25 69 ILE A CA 1
ATOM 554 C C . ILE A 1 69 ? -4.568 1.213 10.159 1.00 87.25 69 ILE A C 1
ATOM 556 O O . ILE A 1 69 ? -5.387 1.190 11.070 1.00 87.25 69 ILE A O 1
ATOM 560 N N . GLU A 1 70 ? -3.261 1.342 10.402 1.00 88.00 70 GLU A N 1
ATOM 561 C CA . GLU A 1 70 ? -2.702 1.342 11.764 1.00 88.00 70 GLU A CA 1
ATOM 562 C C . GLU A 1 70 ? -3.272 2.461 12.652 1.00 88.00 70 GLU A C 1
ATOM 564 O O . GLU A 1 70 ? -3.452 2.285 13.860 1.00 88.00 70 GLU A O 1
ATOM 569 N N . ARG A 1 71 ? -3.552 3.640 12.080 1.00 91.44 71 ARG A N 1
ATOM 570 C CA . ARG A 1 71 ? -4.214 4.729 12.817 1.00 91.44 71 ARG A CA 1
ATOM 571 C C . ARG A 1 71 ? -5.654 4.370 13.167 1.00 91.44 71 ARG A C 1
ATOM 573 O O . ARG A 1 71 ? -6.071 4.637 14.292 1.00 91.44 71 ARG A O 1
ATOM 580 N N . LYS A 1 72 ? -6.393 3.771 12.231 1.00 87.50 72 LYS A N 1
ATOM 581 C CA . LYS A 1 72 ? -7.779 3.343 12.449 1.00 87.50 72 LYS A CA 1
ATOM 582 C C . LYS A 1 72 ? -7.880 2.198 13.453 1.00 87.50 72 LYS A C 1
ATOM 584 O O . LYS A 1 72 ? -8.758 2.244 14.309 1.00 87.50 72 LYS A O 1
ATOM 589 N N . ASP A 1 73 ? -6.935 1.265 13.442 1.00 83.00 73 ASP A N 1
ATOM 590 C CA . ASP A 1 73 ? -6.848 0.196 14.440 1.00 83.00 73 ASP A CA 1
ATOM 591 C C . ASP A 1 73 ? -6.643 0.760 15.854 1.00 83.00 73 ASP A C 1
ATOM 593 O O . ASP A 1 73 ? -7.303 0.334 16.802 1.00 83.00 73 ASP A O 1
ATOM 597 N N . LYS A 1 74 ? -5.784 1.778 16.010 1.00 84.75 74 LYS A N 1
ATOM 598 C CA . LYS A 1 74 ? -5.586 2.459 17.304 1.00 84.75 74 LYS A CA 1
ATOM 599 C C . LYS A 1 74 ? -6.831 3.208 17.774 1.00 84.75 74 LYS A C 1
ATOM 601 O O . LYS A 1 74 ? -7.167 3.142 18.954 1.00 84.75 74 LYS A O 1
ATOM 606 N N . GLU A 1 75 ? -7.497 3.924 16.870 1.00 87.31 75 GLU A N 1
ATOM 607 C CA . GLU A 1 75 ? -8.750 4.631 17.161 1.00 87.31 75 GLU A CA 1
ATOM 608 C C . GLU A 1 75 ? -9.830 3.648 17.628 1.00 87.31 75 GLU A C 1
ATOM 610 O O . GLU A 1 75 ? -10.500 3.877 18.633 1.00 87.31 75 GLU A O 1
ATOM 615 N N . LEU A 1 76 ? -9.938 2.502 16.959 1.00 80.56 76 LEU A N 1
ATOM 616 C CA . LEU A 1 76 ? -10.875 1.457 17.333 1.00 80.56 76 LEU A CA 1
ATOM 617 C C . LEU A 1 76 ? -10.539 0.823 18.684 1.00 80.56 76 LEU A C 1
ATOM 619 O O . LEU A 1 76 ? -11.431 0.672 19.513 1.00 80.56 76 LEU A O 1
ATOM 623 N N . ALA A 1 77 ? -9.273 0.485 18.937 1.00 78.12 77 ALA A N 1
ATOM 624 C CA . ALA A 1 77 ? -8.847 -0.051 20.229 1.00 78.12 77 ALA A CA 1
ATOM 625 C C . ALA A 1 77 ? -9.183 0.915 21.377 1.00 78.12 77 ALA A C 1
ATOM 627 O O . ALA A 1 77 ? -9.643 0.490 22.441 1.00 78.12 77 ALA A O 1
ATOM 628 N N . TYR A 1 78 ? -9.017 2.222 21.146 1.00 83.25 78 TYR A N 1
ATOM 629 C CA . TYR A 1 78 ? -9.446 3.258 22.082 1.00 83.25 78 TYR A CA 1
ATOM 630 C C . TYR A 1 78 ? -10.966 3.234 22.303 1.00 83.25 78 TYR A C 1
ATOM 632 O O . TYR A 1 78 ? -11.406 3.151 23.449 1.00 83.25 78 TYR A O 1
ATOM 640 N N . LEU A 1 79 ? -11.769 3.224 21.234 1.00 79.38 79 LEU A N 1
ATOM 641 C CA . LEU A 1 79 ? -13.233 3.182 21.329 1.00 79.38 79 LEU A CA 1
ATOM 642 C C . LEU A 1 79 ? -13.749 1.918 22.032 1.00 79.38 79 LEU A C 1
ATOM 644 O O . LEU A 1 79 ? -14.636 2.009 22.876 1.00 79.38 79 LEU A O 1
ATOM 648 N N . VAL A 1 80 ? -13.175 0.749 21.737 1.00 76.94 80 VAL A N 1
ATOM 649 C CA . VAL A 1 80 ? -13.514 -0.519 22.407 1.00 76.94 80 VAL A CA 1
ATOM 650 C C . VAL A 1 80 ? -13.173 -0.451 23.896 1.00 76.94 80 VAL A C 1
ATOM 652 O O . VAL A 1 80 ? -13.955 -0.901 24.733 1.00 76.94 80 VAL A O 1
ATOM 655 N N . THR A 1 81 ? -12.039 0.159 24.245 1.00 76.31 81 THR A N 1
ATOM 656 C CA . THR A 1 81 ? -11.639 0.356 25.644 1.00 76.31 81 THR A CA 1
ATOM 657 C C . THR A 1 81 ? -12.579 1.316 26.373 1.00 76.31 81 THR A C 1
ATOM 659 O O . THR A 1 81 ? -12.936 1.058 27.522 1.00 76.31 81 THR A O 1
ATOM 662 N N . GLU A 1 82 ? -13.007 2.407 25.732 1.00 78.25 82 GLU A N 1
ATOM 663 C CA . GLU A 1 82 ? -14.014 3.308 26.302 1.00 78.25 82 GLU A CA 1
ATOM 664 C C . GLU A 1 82 ? -15.357 2.593 26.487 1.00 78.25 82 GLU A C 1
ATOM 666 O O . GLU A 1 82 ? -15.921 2.650 27.577 1.00 7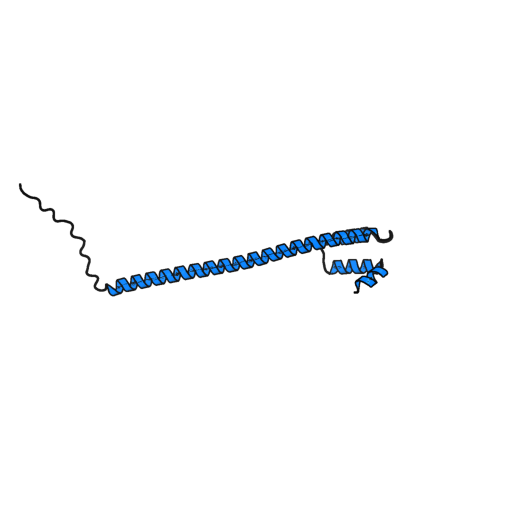8.25 82 GLU A O 1
ATOM 671 N N . LEU A 1 83 ? -15.829 1.837 25.489 1.00 75.50 83 LEU A N 1
A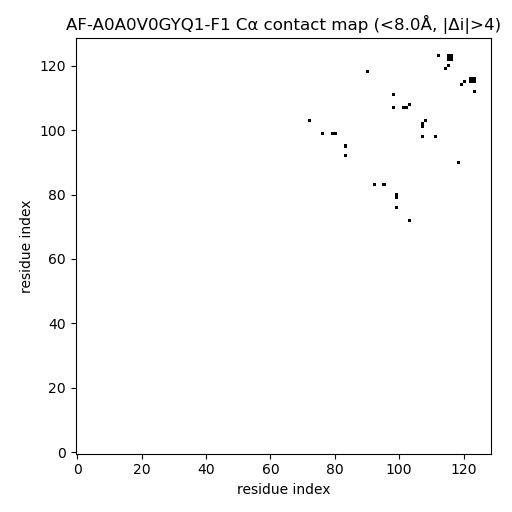TOM 672 C CA . LEU A 1 83 ? -17.062 1.046 25.586 1.00 75.50 83 LEU A CA 1
ATOM 673 C C . LEU A 1 83 ? -17.011 0.062 26.767 1.00 75.50 83 LEU A C 1
ATOM 675 O O . LEU A 1 83 ? -17.971 -0.042 27.530 1.00 75.50 83 LEU A O 1
ATOM 679 N N . ALA A 1 84 ? -15.871 -0.607 26.969 1.00 70.75 84 ALA A N 1
ATOM 680 C CA . ALA A 1 84 ? -15.667 -1.552 28.066 1.00 70.75 84 ALA A CA 1
ATOM 681 C C . ALA A 1 84 ? -15.893 -0.936 29.462 1.00 70.75 84 ALA A C 1
ATOM 683 O O . ALA A 1 84 ? -16.256 -1.657 30.394 1.00 70.75 84 ALA A O 1
ATOM 684 N N . LYS A 1 85 ? -15.708 0.384 29.630 1.00 74.38 85 LYS A N 1
ATOM 685 C CA . LYS A 1 85 ? -15.948 1.084 30.907 1.00 74.38 85 LYS A CA 1
ATOM 686 C C . LYS A 1 85 ? -17.428 1.240 31.239 1.00 74.38 85 LYS A C 1
ATOM 688 O O . LYS A 1 85 ? -17.779 1.250 32.415 1.00 74.38 85 LYS A O 1
ATOM 693 N N . TYR A 1 86 ? -18.279 1.365 30.224 1.00 70.12 86 TYR A N 1
ATOM 694 C CA . TYR A 1 86 ? -19.723 1.555 30.385 1.00 70.12 86 TYR A CA 1
ATOM 695 C C . TYR A 1 86 ? -20.490 0.238 30.455 1.00 70.12 86 TYR A C 1
ATOM 697 O O . TYR A 1 86 ? -21.713 0.228 30.582 1.00 70.12 86 TYR A O 1
ATOM 705 N N . MET A 1 87 ? -19.776 -0.881 30.381 1.00 61.47 87 MET A N 1
ATOM 706 C CA . MET A 1 87 ? -20.405 -2.177 30.393 1.00 61.47 87 MET A CA 1
ATOM 707 C C . MET A 1 87 ? -20.764 -2.665 31.802 1.00 61.47 87 MET A C 1
ATOM 709 O O . MET A 1 87 ? -19.902 -2.640 32.688 1.00 61.47 87 MET A O 1
ATOM 713 N N . PRO A 1 88 ? -21.992 -3.179 32.016 1.00 57.25 88 PRO A N 1
ATOM 714 C CA . PRO A 1 88 ? -22.354 -3.829 33.266 1.00 57.25 88 PRO A CA 1
ATOM 715 C C . PRO A 1 88 ? -21.438 -5.028 33.547 1.00 57.25 88 PRO A C 1
ATOM 717 O O . PRO A 1 88 ? -21.013 -5.744 32.641 1.00 57.25 88 PRO A O 1
ATOM 720 N N . CYS A 1 89 ? -21.135 -5.249 34.828 1.00 57.19 89 CYS A N 1
ATOM 721 C CA . CYS A 1 89 ? -20.184 -6.254 35.321 1.00 57.19 89 CYS A CA 1
ATOM 722 C C . CYS A 1 89 ? -20.498 -7.708 34.910 1.00 57.19 89 CYS A C 1
ATOM 724 O O . CYS A 1 89 ? -19.657 -8.580 35.102 1.00 57.19 89 CYS A O 1
ATOM 726 N N . GLU A 1 90 ? -21.691 -7.958 34.373 1.00 54.44 90 GLU A N 1
ATOM 727 C CA . GLU A 1 90 ? -22.193 -9.260 33.916 1.00 54.44 90 GLU A CA 1
ATOM 728 C C . GLU A 1 90 ? -21.668 -9.664 32.531 1.00 54.44 90 GLU A C 1
ATOM 730 O O . GLU A 1 90 ? -21.841 -10.808 32.116 1.00 54.44 90 GLU A O 1
ATOM 735 N N . ILE A 1 91 ? -21.018 -8.747 31.811 1.00 59.44 91 ILE A N 1
ATOM 736 C CA . ILE A 1 91 ? -20.419 -9.029 30.507 1.00 59.44 91 ILE A CA 1
ATOM 737 C C . ILE A 1 91 ? -18.959 -9.419 30.722 1.00 59.44 91 ILE A C 1
ATOM 739 O O . ILE A 1 91 ? -18.209 -8.702 31.393 1.00 59.44 91 ILE A O 1
ATOM 743 N N . ASP A 1 92 ? -18.555 -10.561 30.162 1.00 64.31 92 ASP A N 1
ATOM 744 C CA . ASP A 1 92 ? -17.218 -11.110 30.355 1.00 64.31 92 ASP A CA 1
ATOM 745 C C . ASP A 1 92 ? -16.169 -10.175 29.732 1.00 64.31 92 ASP A C 1
ATOM 747 O O . ASP A 1 92 ? -15.899 -10.181 28.531 1.00 64.31 92 ASP A O 1
ATOM 751 N N . LYS A 1 93 ? -15.557 -9.334 30.574 1.00 61.69 93 LYS A N 1
ATOM 752 C CA . LYS A 1 93 ? -14.491 -8.392 30.191 1.00 61.69 93 LYS A CA 1
ATOM 753 C C . LYS A 1 93 ? -13.325 -9.096 29.491 1.00 61.69 93 LYS A C 1
ATOM 755 O O . LYS A 1 93 ? -12.564 -8.451 28.773 1.00 61.69 93 LYS A O 1
ATOM 760 N N . LYS A 1 94 ? -13.184 -10.408 29.698 1.00 64.69 94 LYS A N 1
ATOM 761 C CA . LYS A 1 94 ? -12.184 -11.250 29.052 1.00 64.69 94 LYS A CA 1
ATOM 762 C C . LYS A 1 94 ? -12.501 -11.476 27.572 1.00 64.69 94 LYS A C 1
ATOM 764 O O . LYS A 1 94 ? -11.590 -11.400 26.758 1.00 64.69 94 LYS A O 1
ATOM 769 N N . GLU A 1 95 ? -13.771 -11.664 27.220 1.00 66.62 95 GLU A N 1
ATOM 770 C CA . GLU A 1 95 ? -14.228 -11.851 25.836 1.00 66.62 95 GLU A CA 1
ATOM 771 C C . GLU A 1 95 ? -13.961 -10.591 24.996 1.00 66.62 95 GLU A C 1
ATOM 773 O O . GLU A 1 95 ? -13.388 -10.665 23.912 1.00 66.62 95 GLU A O 1
ATOM 778 N N . LEU A 1 96 ? -14.232 -9.404 25.548 1.00 64.44 96 LEU A N 1
ATOM 779 C CA . LEU A 1 96 ? -13.928 -8.133 24.878 1.00 64.44 96 LEU A CA 1
ATOM 780 C C . LEU A 1 96 ? -12.442 -7.794 24.800 1.00 64.44 96 LEU A C 1
ATOM 782 O O . LEU A 1 96 ? -12.006 -7.203 23.814 1.00 64.44 96 LEU A O 1
ATOM 786 N N . ALA A 1 97 ? -11.658 -8.155 25.815 1.00 65.12 97 ALA A N 1
ATOM 787 C CA . ALA A 1 97 ? -10.215 -7.953 25.782 1.00 65.12 97 ALA A CA 1
ATOM 788 C C . ALA A 1 97 ? -9.528 -8.849 24.738 1.00 65.12 97 ALA A C 1
ATOM 790 O O . ALA A 1 97 ? -8.524 -8.440 24.162 1.00 65.12 97 ALA A O 1
ATOM 791 N N . GLU A 1 98 ? -10.048 -10.053 24.493 1.00 67.38 98 GLU A N 1
ATOM 792 C CA . GLU A 1 98 ? -9.555 -10.939 23.431 1.00 67.38 98 GLU A CA 1
ATOM 793 C C . GLU A 1 98 ? -9.953 -10.437 22.042 1.00 67.38 98 GLU A C 1
ATOM 795 O O . GLU A 1 98 ? -9.129 -10.437 21.129 1.00 67.38 98 GLU A O 1
ATOM 800 N N . ILE A 1 99 ? -11.166 -9.900 21.907 1.00 65.31 99 ILE A N 1
ATOM 801 C CA . ILE A 1 99 ? -11.623 -9.212 20.698 1.00 65.31 99 ILE A CA 1
ATOM 802 C C . ILE A 1 99 ? -10.689 -8.017 20.412 1.00 65.31 99 ILE A C 1
ATOM 804 O O . ILE A 1 99 ? -10.034 -7.996 19.373 1.00 65.31 99 ILE A O 1
ATOM 808 N N . ALA A 1 100 ? -10.467 -7.103 21.357 1.00 60.16 100 ALA A N 1
ATOM 809 C CA . ALA A 1 100 ? -9.621 -5.917 21.152 1.00 60.16 100 ALA A CA 1
ATOM 810 C C . ALA A 1 100 ? -8.159 -6.194 20.714 1.00 60.16 100 ALA A C 1
ATOM 812 O O . ALA A 1 100 ? -7.482 -5.275 20.252 1.00 60.16 100 ALA A O 1
ATOM 813 N N . LYS A 1 101 ? -7.651 -7.426 20.868 1.00 66.50 101 LYS A N 1
ATOM 814 C CA . LYS A 1 101 ? -6.296 -7.836 20.448 1.00 66.50 101 LYS A CA 1
ATOM 815 C C . LYS A 1 101 ? -6.229 -8.389 19.019 1.00 66.50 101 LYS A C 1
ATOM 817 O O . LYS A 1 101 ? -5.127 -8.570 18.501 1.00 66.50 101 LYS A O 1
ATOM 822 N N . GLY A 1 102 ? -7.366 -8.718 18.407 1.00 64.38 102 GLY A N 1
ATOM 823 C CA . GLY A 1 102 ? -7.427 -9.333 17.083 1.00 64.38 102 GLY A CA 1
ATOM 824 C C . GLY A 1 102 ? -7.218 -8.328 15.939 1.00 64.38 102 GLY A C 1
ATOM 825 O O . GLY A 1 102 ? -7.584 -7.161 16.072 1.00 64.38 102 GLY A O 1
ATOM 826 N N . PRO A 1 103 ? -6.658 -8.755 14.790 1.00 59.28 103 PRO A N 1
ATOM 827 C CA . PRO A 1 103 ? -6.577 -7.911 13.601 1.00 59.28 103 PRO A CA 1
ATOM 828 C C . PRO A 1 103 ? -7.978 -7.569 13.070 1.00 59.28 103 PRO A C 1
ATOM 830 O O . PRO A 1 103 ? -8.881 -8.413 13.063 1.00 59.28 103 PRO A O 1
ATOM 833 N N . PHE A 1 104 ? -8.149 -6.337 12.584 1.00 63.97 104 PHE A N 1
ATOM 834 C CA . PHE A 1 104 ? -9.430 -5.840 12.091 1.00 63.97 104 PHE A CA 1
ATOM 835 C C . PHE A 1 104 ? -9.855 -6.574 10.809 1.00 63.97 104 PHE A C 1
ATOM 837 O O . PHE A 1 104 ? -9.350 -6.329 9.713 1.00 63.97 104 PHE A O 1
ATOM 844 N N . THR A 1 105 ? -10.796 -7.507 10.947 1.00 71.00 105 THR A N 1
ATOM 845 C CA . THR A 1 105 ? -11.375 -8.289 9.844 1.00 71.00 105 THR A CA 1
ATOM 846 C C . THR A 1 105 ? -12.887 -8.072 9.761 1.00 71.00 105 THR A C 1
ATOM 848 O O . THR A 1 105 ? -13.519 -7.626 10.713 1.00 71.00 105 THR A O 1
ATOM 851 N N . LYS A 1 106 ? -13.520 -8.417 8.632 1.00 68.81 106 LYS A N 1
ATOM 852 C CA . LYS A 1 106 ? -14.993 -8.357 8.525 1.00 68.81 106 LYS A CA 1
ATOM 853 C C . LYS A 1 106 ? -15.699 -9.226 9.574 1.00 68.81 106 LYS A C 1
ATOM 855 O O . LYS A 1 106 ? -16.780 -8.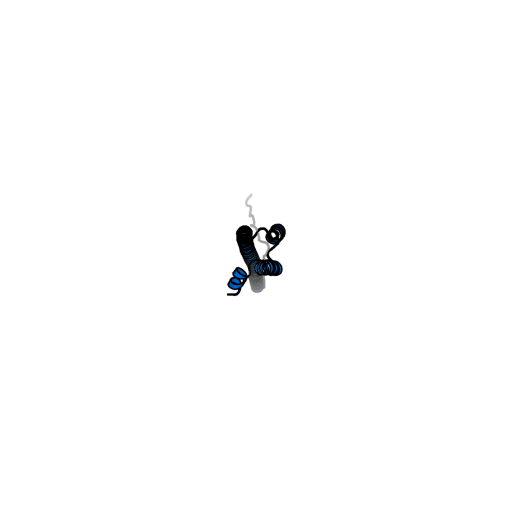867 10.034 1.00 68.81 106 LYS A O 1
ATOM 860 N N . GLU A 1 107 ? -15.086 -10.340 9.963 1.00 70.50 107 GLU A N 1
ATOM 861 C CA . GLU A 1 107 ? -15.600 -11.213 11.022 1.00 70.50 107 GLU A CA 1
ATOM 862 C C . GLU A 1 107 ? -15.493 -10.555 12.403 1.00 70.50 107 GLU A C 1
ATOM 864 O O . GLU A 1 107 ? -16.415 -10.676 13.206 1.00 70.50 107 GLU A O 1
ATOM 869 N N . TYR A 1 108 ? -14.434 -9.776 12.642 1.00 68.25 108 TYR A N 1
ATOM 870 C CA . TYR A 1 108 ? -14.269 -8.987 13.862 1.00 68.25 108 TYR A CA 1
ATOM 871 C C . TYR A 1 108 ? -15.412 -7.984 14.061 1.00 68.25 108 TYR A C 1
ATOM 873 O O . TYR A 1 108 ? -16.023 -7.921 15.127 1.00 68.25 108 TYR A O 1
ATOM 881 N N . THR A 1 109 ? -15.759 -7.232 13.012 1.00 67.88 109 THR A N 1
ATOM 882 C CA . THR A 1 109 ? -16.847 -6.248 13.079 1.00 67.88 109 THR A CA 1
ATOM 883 C C . THR A 1 109 ? -18.194 -6.907 13.386 1.00 67.88 109 THR A C 1
ATOM 885 O O . THR A 1 109 ? -18.972 -6.351 14.155 1.00 67.88 109 THR A O 1
ATOM 888 N N . LYS A 1 110 ? -18.459 -8.108 12.847 1.00 75.44 110 LYS A N 1
ATOM 889 C CA . LYS A 1 110 ? -19.681 -8.867 13.165 1.00 75.44 110 LYS A CA 1
ATOM 890 C C . LYS A 1 110 ? -19.734 -9.300 14.628 1.00 75.44 110 LYS A C 1
ATOM 892 O O . LYS A 1 110 ? -20.777 -9.151 15.248 1.00 75.44 110 LYS A O 1
ATOM 897 N N . GLN A 1 111 ? -18.629 -9.807 15.176 1.00 71.12 111 GLN A N 1
ATOM 898 C CA . GLN A 1 111 ? -18.579 -10.262 16.570 1.00 71.12 111 GLN A CA 1
ATOM 899 C C . GLN A 1 111 ? -18.814 -9.107 17.551 1.00 71.12 111 GLN A C 1
ATOM 901 O O . GLN A 1 111 ? -19.595 -9.240 18.492 1.00 71.12 111 GLN A O 1
ATOM 906 N N . VAL A 1 112 ? -18.202 -7.944 17.298 1.00 72.06 112 VAL A N 1
ATOM 907 C CA . VAL A 1 112 ? -18.451 -6.731 18.093 1.00 72.06 112 VAL A CA 1
ATOM 908 C C . VAL A 1 112 ? -19.918 -6.303 17.987 1.00 72.06 112 VAL A C 1
ATOM 910 O O . VAL A 1 112 ? -20.545 -6.018 19.004 1.00 72.06 112 VAL A O 1
ATOM 913 N N . ASP A 1 113 ? -20.489 -6.306 16.781 1.00 73.94 113 ASP A N 1
ATOM 914 C CA . ASP A 1 113 ? -21.888 -5.933 16.547 1.00 73.94 113 ASP A CA 1
ATOM 915 C C . ASP A 1 113 ? -22.879 -6.898 17.236 1.00 73.94 113 ASP A C 1
ATOM 917 O O . ASP A 1 113 ? -23.891 -6.470 17.793 1.00 73.94 113 ASP A O 1
ATOM 921 N N . GLU A 1 114 ? -22.578 -8.200 17.282 1.00 77.94 114 GLU A N 1
ATOM 922 C CA . GLU A 1 114 ? -23.367 -9.200 18.017 1.00 77.94 114 GLU A CA 1
ATOM 923 C C . GLU A 1 114 ? -23.329 -8.984 19.536 1.00 77.94 114 GLU A C 1
ATOM 925 O O . GLU A 1 114 ? -24.376 -9.035 20.189 1.00 77.94 114 GLU A O 1
ATOM 930 N N . ILE A 1 115 ? -22.159 -8.678 20.103 1.00 75.44 115 ILE A N 1
ATOM 931 C CA . ILE A 1 115 ? -22.009 -8.377 21.536 1.00 75.44 115 ILE A CA 1
ATOM 932 C C . ILE A 1 115 ? -22.758 -7.094 21.894 1.00 75.44 115 ILE A C 1
ATOM 934 O O . ILE A 1 115 ? -23.507 -7.069 22.874 1.00 75.44 115 ILE A O 1
ATOM 938 N N . VAL A 1 116 ? -22.618 -6.044 21.078 1.00 72.19 116 VAL A N 1
ATOM 939 C CA . VAL A 1 116 ? -23.331 -4.777 21.283 1.00 72.19 116 VAL A CA 1
ATOM 940 C C . VAL A 1 116 ? -24.843 -4.990 21.201 1.00 72.19 116 VAL A C 1
ATOM 942 O O . VAL A 1 116 ? -25.561 -4.504 22.067 1.00 72.19 116 VAL A O 1
ATOM 945 N N . LYS A 1 117 ? -25.350 -5.783 20.250 1.00 76.69 117 LYS A N 1
ATOM 946 C CA . LYS A 1 117 ? -26.783 -6.132 20.175 1.00 76.69 117 LYS A CA 1
ATOM 947 C C . LYS A 1 117 ? -27.278 -6.906 21.390 1.00 76.69 117 LYS A C 1
ATOM 949 O O . LYS A 1 117 ? -28.380 -6.645 21.866 1.00 76.69 117 LYS A O 1
ATOM 954 N N . LYS A 1 118 ? -26.486 -7.864 21.872 1.00 76.50 118 LYS A N 1
ATOM 955 C CA . LYS A 1 118 ? -26.854 -8.731 22.996 1.00 76.50 118 LYS A CA 1
ATOM 956 C C . LYS A 1 118 ? -26.921 -7.963 24.314 1.00 76.50 118 LYS A C 1
ATOM 958 O O . LYS A 1 118 ? -27.783 -8.250 25.137 1.00 76.50 118 LYS A O 1
ATOM 963 N N . HIS A 1 119 ? -26.018 -7.006 24.505 1.00 68.81 119 HIS A N 1
ATOM 964 C CA . HIS A 1 119 ? -25.827 -6.353 25.796 1.00 68.81 119 HIS A CA 1
ATOM 965 C C . HIS A 1 119 ? -26.272 -4.888 25.846 1.00 68.81 119 HIS A C 1
ATOM 967 O O . HIS A 1 119 ? -26.591 -4.388 26.920 1.00 68.81 119 HIS A O 1
ATOM 973 N N . PHE A 1 120 ? -26.352 -4.218 24.697 1.00 67.88 120 PHE A N 1
ATOM 974 C CA . PHE A 1 120 ? -26.790 -2.827 24.561 1.00 67.88 120 PHE A CA 1
ATOM 975 C C . PHE A 1 120 ? -27.774 -2.679 23.391 1.00 67.88 120 PHE A C 1
ATOM 977 O O . PHE A 1 120 ? -27.488 -1.974 22.416 1.00 67.88 120 PHE A O 1
ATOM 984 N N . PRO A 1 121 ? -28.958 -3.314 23.466 1.00 68.50 121 PRO A N 1
ATOM 985 C CA . PRO A 1 121 ? -29.951 -3.257 22.392 1.00 68.50 121 PRO A CA 1
ATOM 986 C C . PRO A 1 121 ? -30.377 -1.817 22.054 1.00 68.50 121 PRO A C 1
ATOM 988 O O . PRO A 1 121 ? -30.678 -1.516 20.899 1.00 68.50 121 PRO A O 1
ATOM 991 N N . GLU A 1 122 ? -30.333 -0.910 23.033 1.00 67.50 122 GLU A N 1
ATOM 992 C CA . GLU A 1 122 ? -30.627 0.514 22.850 1.00 67.50 122 GLU A CA 1
ATOM 993 C C . GLU A 1 122 ? -29.586 1.207 21.953 1.00 67.50 122 GLU A C 1
ATOM 995 O O . GLU A 1 122 ? -29.957 1.913 21.017 1.00 67.50 122 GLU A O 1
ATOM 1000 N N . ILE A 1 123 ? -28.290 0.931 22.147 1.00 65.69 123 ILE A N 1
ATOM 1001 C CA . ILE A 1 123 ? -27.191 1.464 21.316 1.00 65.69 123 ILE A CA 1
ATOM 1002 C C . ILE A 1 123 ? -27.203 0.825 19.920 1.00 65.69 123 ILE A C 1
ATOM 1004 O O . ILE A 1 123 ? -27.031 1.519 18.917 1.00 65.69 123 ILE A O 1
ATOM 1008 N N . ALA A 1 124 ? -27.485 -0.477 19.832 1.00 63.53 124 ALA A N 1
ATOM 1009 C CA . ALA A 1 124 ? -27.579 -1.187 18.557 1.00 63.53 124 ALA A CA 1
ATOM 1010 C C . ALA A 1 124 ? -28.672 -0.619 17.629 1.00 63.53 124 ALA A C 1
ATOM 1012 O O . ALA A 1 124 ? -28.577 -0.750 16.407 1.00 63.53 124 ALA A O 1
ATOM 1013 N N . SER A 1 125 ? -29.703 0.025 18.189 1.00 62.38 125 SER A N 1
ATOM 1014 C CA . SER A 1 125 ? -30.749 0.690 17.406 1.00 62.38 125 SER A CA 1
ATOM 1015 C C . SER A 1 125 ? -30.256 1.956 16.686 1.00 62.38 125 SER A C 1
ATOM 1017 O O . SER A 1 125 ? -30.713 2.233 15.579 1.00 62.38 125 SER A O 1
ATOM 1019 N N . PHE A 1 126 ? -29.262 2.661 17.242 1.00 58.03 126 PHE A N 1
ATOM 1020 C CA . PHE A 1 126 ? -28.658 3.855 16.637 1.00 58.03 126 PHE A CA 1
ATOM 1021 C C . PHE A 1 126 ? -27.637 3.528 15.538 1.00 58.03 126 PHE A C 1
ATOM 1023 O O . PHE A 1 126 ? -27.477 4.305 14.603 1.00 58.03 126 PHE A O 1
ATOM 1030 N N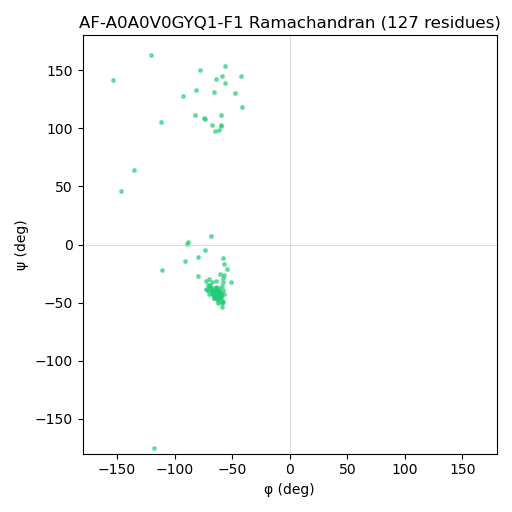 . MET A 1 127 ? -26.986 2.361 15.596 1.00 59.44 127 MET A N 1
ATOM 1031 C CA . MET A 1 127 ? -25.964 1.940 14.620 1.00 59.44 127 MET A CA 1
ATOM 1032 C C . MET A 1 127 ? -26.522 1.516 13.246 1.00 59.44 127 MET A C 1
ATOM 1034 O O . MET A 1 127 ? -25.750 1.219 12.340 1.00 59.44 127 MET A O 1
ATOM 1038 N N . LYS A 1 128 ? -27.851 1.465 13.077 1.00 51.53 128 LYS A N 1
ATOM 1039 C CA . LYS A 1 128 ? -28.520 1.120 11.807 1.00 51.53 128 LYS A CA 1
ATOM 1040 C C . LYS A 1 128 ? -28.786 2.317 10.874 1.00 51.53 128 LYS A C 1
ATOM 1042 O O . LYS A 1 128 ? -29.411 2.100 9.837 1.00 51.53 128 LYS A O 1
ATOM 1047 N N . SER A 1 129 ? -28.371 3.536 11.239 1.00 39.69 129 SER A N 1
ATOM 1048 C CA . SER A 1 129 ? -28.523 4.739 10.393 1.00 39.69 129 SER A CA 1
ATOM 1049 C C . SER A 1 129 ? -27.330 4.962 9.473 1.00 39.69 129 SER A C 1
ATOM 1051 O O . SER A 1 129 ? -26.189 4.844 9.969 1.00 39.69 129 SER A O 1
#

Organism: Solanum chacoense (NCBI:txid4108)

Radius of gyration: 41.52 Å; Cα contacts (8 Å, |Δi|>4): 19; chains: 1; bounding box: 114×31×92 Å